Protein AF-A0A226N6D2-F1 (afdb_monomer)

Secondary structure (DSSP, 8-state):
-EEEEEEEEEEEEEEEETTEEEEEEEEEEEE------S-TT-PPPEEEEEEEEETTT--EEEEEEPPPBPS-SS-EEEEEEEE-S-STTEEEEEEEEE---SSSPPEEEEEEEEEGGGS--SS-EEEEEEEEEETTS--

InterPro domains:
  IPR000008 C2 domain [PF00168] (22-131)
  IPR000008 C2 domain [PS50004] (4-129)
  IPR000008 C2 domain [SM00239] (22-128)
  IPR035892 C2 domain superfamily [G3DSA:2.60.40.150] (1-138)
  IPR035892 C2 domain superfamily [SSF49562] (5-134)
  IPR052098 Presynaptic Scaffold Protein Bassoon/Piccolo [PTHR14113] (1-139)

Foldseek 3Di:
DKDFQWKWKKKWAWDQDPLGIKIKIWGFKIAPGPDDDPDPPAAFFKKKKKFKAQQPVRDRPDIDMFDTDGRDRIDTGRDMDMDRDDLPRIKMKMWMWTDPPDPDDIDTSFIFIGRSVPDDNNDIDIDMTTGIDDPPPPD

Nearest PDB structures (foldseek):
  2q3x-assembly1_A  TM=9.122E-01  e=1.182E-11  Rattus norvegicus
  2q3x-assembly1_B  TM=9.244E-01  e=2.487E-11  Rattus norvegicus
  2nsq-assembly1_A  TM=6.828E-01  e=1.717E-05  Homo sapiens
  3m7f-assembly1_B  TM=8.377E-01  e=2.581E-04  Mus musculus
  3b7y-assembly2_B  TM=7.428E-01  e=1.687E-04  Homo sapiens

Solvent-accessible surface area (backbone atoms only — not comparable to full-atom values): 7701 Å² total; per-residue (Å²): 110,78,42,79,29,22,33,37,35,38,35,40,29,53,45,83,52,99,94,42,43,29,34,36,42,30,46,38,34,37,38,75,54,63,73,84,62,95,45,92,89,55,53,48,30,36,32,43,38,40,30,41,27,36,61,90,76,68,43,74,77,44,78,52,64,59,72,74,38,68,61,44,75,53,42,70,64,72,42,79,46,80,41,88,39,68,54,67,63,28,28,37,45,36,34,40,30,36,51,55,57,96,87,42,73,69,41,80,58,21,32,36,76,46,58,39,76,80,49,81,35,89,47,80,40,76,48,79,41,64,17,36,36,63,65,86,72,80,122

pLDDT: mean 90.63, std 12.36, range [33.12, 98.69]

Organism: Callipepla squamata (NCBI:txid9009)

Sequence (139 aa):
KTQVMGEIKIALKKEMKTDGEQLIVEILQCRNITYKFKSPDHLPDLYVKLYVVNVSTQKRVIKKKTRVCRHDREPSFNETFRFSLSPAGHFLQILLVSNGGKFMKKTLIGEAYIWLDKVDLRKRIVNWHKLLVSSTQTH

Structure (mmCIF, N/CA/C/O backbone):
data_AF-A0A226N6D2-F1
#
_entry.id   AF-A0A226N6D2-F1
#
loop_
_atom_site.group_PDB
_atom_site.id
_atom_site.type_symbol
_atom_site.label_atom_id
_atom_site.label_alt_id
_atom_site.label_comp_id
_atom_site.label_asym_id
_atom_site.label_entity_id
_atom_site.label_seq_id
_atom_site.pdbx_PDB_ins_code
_atom_site.Cartn_x
_atom_site.Cartn_y
_atom_site.Cartn_z
_atom_site.occupancy
_atom_site.B_iso_or_equiv
_atom_site.auth_seq_id
_atom_site.auth_comp_id
_atom_site.auth_asym_id
_atom_site.auth_atom_id
_atom_site.pdbx_PDB_model_num
ATOM 1 N N . LYS A 1 1 ? -4.864 10.450 -19.856 1.00 59.28 1 LYS A N 1
ATOM 2 C CA . LYS A 1 1 ? -5.538 9.136 -19.697 1.00 59.28 1 LYS A CA 1
ATOM 3 C C . LYS A 1 1 ? -4.776 8.356 -18.634 1.00 59.28 1 LYS A C 1
ATOM 5 O O . LYS A 1 1 ? -3.556 8.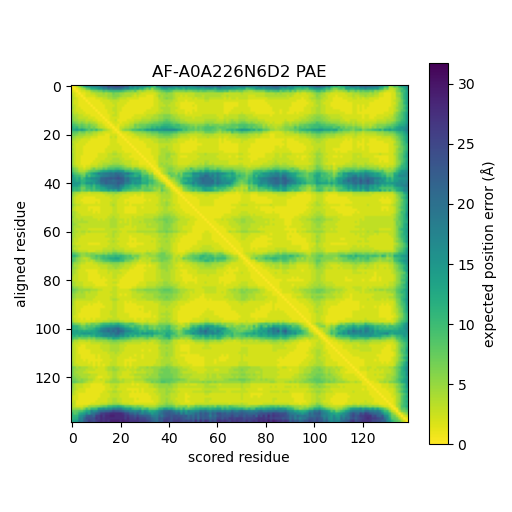323 -18.713 1.00 59.28 1 LYS A O 1
ATOM 10 N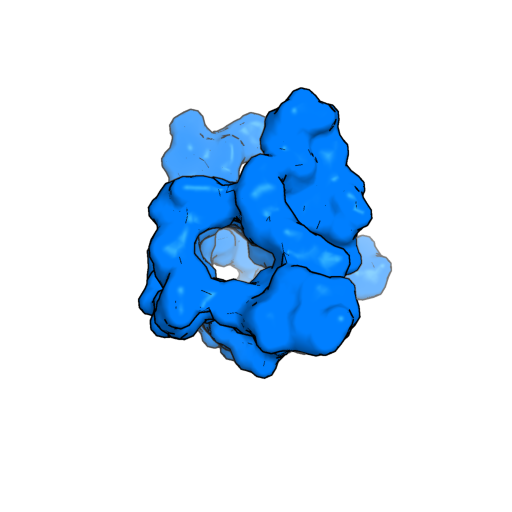 N . THR A 1 2 ? -5.448 7.786 -17.637 1.00 80.06 2 THR A N 1
ATOM 11 C CA . THR A 1 2 ? -4.786 6.975 -16.602 1.00 80.06 2 THR A CA 1
ATOM 12 C C . THR A 1 2 ? -4.435 5.606 -17.176 1.00 80.06 2 THR A C 1
ATOM 14 O O . THR A 1 2 ? -5.318 4.926 -17.696 1.00 80.06 2 THR A O 1
ATOM 17 N N . GLN A 1 3 ? -3.163 5.212 -17.112 1.00 90.19 3 GLN A N 1
ATOM 18 C CA . GLN A 1 3 ? -2.696 3.913 -17.604 1.00 90.19 3 GLN A CA 1
ATOM 19 C C . GLN A 1 3 ? -2.505 2.940 -16.437 1.00 90.19 3 GLN A C 1
ATOM 21 O O . GLN A 1 3 ? -1.991 3.328 -15.388 1.00 90.19 3 GLN A O 1
ATOM 26 N N . VAL A 1 4 ? -2.908 1.678 -16.624 1.00 93.81 4 VAL A N 1
ATOM 27 C CA . VAL A 1 4 ? -2.620 0.595 -15.673 1.00 93.81 4 VAL A CA 1
ATOM 28 C C . VAL A 1 4 ? -1.208 0.074 -15.937 1.00 93.81 4 VAL A C 1
ATOM 30 O O . VAL A 1 4 ? -0.907 -0.402 -17.031 1.00 93.81 4 VAL A O 1
ATOM 33 N N . MET A 1 5 ? -0.354 0.176 -14.922 1.00 94.44 5 MET A N 1
ATOM 34 C CA . MET A 1 5 ? 1.072 -0.159 -14.980 1.00 94.44 5 MET A CA 1
ATOM 35 C C . MET A 1 5 ? 1.410 -1.508 -14.340 1.00 94.44 5 MET A C 1
ATOM 37 O O . MET A 1 5 ? 2.557 -1.945 -14.395 1.00 94.44 5 MET A O 1
ATOM 41 N N . GLY A 1 6 ? 0.417 -2.151 -13.727 1.00 95.62 6 GLY A N 1
ATOM 42 C CA . GLY A 1 6 ? 0.506 -3.452 -13.074 1.00 95.62 6 GLY A CA 1
ATOM 43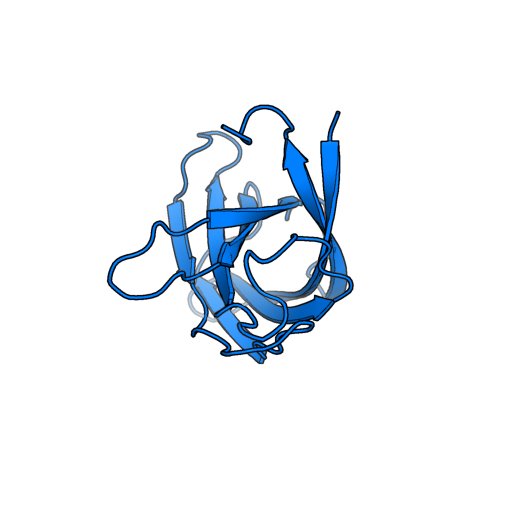 C C . GLY A 1 6 ? -0.492 -3.562 -11.931 1.00 95.62 6 GLY A C 1
ATOM 44 O O . GLY A 1 6 ? -1.385 -2.724 -11.783 1.00 95.62 6 GLY A O 1
ATOM 45 N N . GLU A 1 7 ? -0.333 -4.584 -11.102 1.00 97.81 7 GLU A N 1
ATOM 46 C CA . GLU A 1 7 ? -1.139 -4.781 -9.899 1.00 97.81 7 GLU A CA 1
ATOM 47 C C . GLU A 1 7 ? -0.245 -5.116 -8.706 1.00 97.81 7 GLU A C 1
ATOM 49 O O . GLU A 1 7 ? 0.798 -5.748 -8.864 1.00 97.81 7 GLU A O 1
ATOM 54 N N . ILE A 1 8 ? -0.669 -4.722 -7.507 1.00 98.56 8 ILE A N 1
ATOM 55 C CA . ILE A 1 8 ? 0.004 -5.035 -6.246 1.00 98.56 8 ILE A CA 1
ATOM 56 C C . ILE A 1 8 ? -0.954 -5.730 -5.281 1.00 98.56 8 ILE A C 1
ATOM 58 O O . ILE A 1 8 ? -2.085 -5.285 -5.083 1.00 98.56 8 ILE A O 1
ATOM 62 N N . LYS A 1 9 ? -0.505 -6.834 -4.683 1.00 98.69 9 LYS A N 1
ATOM 63 C CA . LYS A 1 9 ? -1.239 -7.588 -3.668 1.00 98.69 9 LYS A CA 1
ATOM 64 C C . LYS A 1 9 ? -0.864 -7.071 -2.288 1.00 98.69 9 LYS A C 1
ATOM 66 O O . LYS A 1 9 ? 0.314 -7.069 -1.922 1.00 98.69 9 LYS A O 1
ATOM 71 N N . ILE A 1 10 ? -1.863 -6.647 -1.526 1.00 98.69 10 ILE A N 1
ATOM 72 C CA . ILE A 1 10 ? -1.680 -6.062 -0.196 1.00 98.69 10 ILE A CA 1
ATOM 73 C C . ILE A 1 10 ? -2.622 -6.761 0.775 1.00 98.69 10 ILE A C 1
ATOM 75 O O . ILE A 1 10 ? -3.784 -7.008 0.438 1.00 98.69 10 ILE A O 1
ATOM 79 N N . ALA A 1 11 ? -2.121 -7.075 1.970 1.00 98.56 11 ALA A N 1
ATOM 80 C CA . ALA A 1 11 ? -2.975 -7.461 3.083 1.00 98.56 11 ALA A CA 1
ATOM 81 C C . ALA A 1 11 ? -3.102 -6.331 4.102 1.00 98.56 11 ALA A C 1
ATOM 83 O O . ALA A 1 11 ? -2.128 -5.637 4.397 1.00 98.56 11 ALA A O 1
ATOM 84 N N . LEU A 1 12 ? -4.309 -6.157 4.636 1.00 98.50 12 LEU A N 1
ATOM 85 C CA . LEU A 1 12 ? -4.617 -5.150 5.645 1.00 98.50 12 LEU A CA 1
ATOM 86 C C . LEU 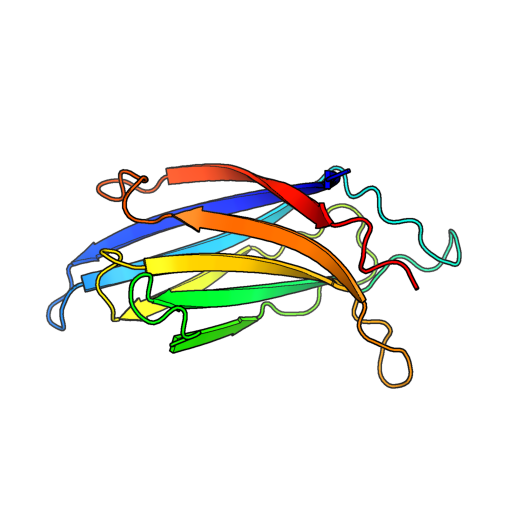A 1 12 ? -5.353 -5.795 6.815 1.00 98.50 12 LEU A C 1
ATOM 88 O O . LEU A 1 12 ? -6.224 -6.645 6.624 1.00 98.50 12 LEU A O 1
ATOM 92 N N . LYS A 1 13 ? -5.007 -5.375 8.029 1.00 96.81 13 LYS A N 1
ATOM 93 C CA . LYS A 1 13 ? -5.674 -5.795 9.265 1.00 96.81 13 LYS A CA 1
ATOM 94 C C . LYS A 1 13 ? -5.577 -4.680 10.303 1.00 96.81 13 LYS A C 1
ATOM 96 O O . LYS A 1 13 ? -4.555 -3.997 10.375 1.00 96.81 13 LYS A O 1
ATOM 101 N N . LYS A 1 14 ? -6.611 -4.531 11.131 1.00 96.38 14 LYS A N 1
ATOM 102 C CA . LYS A 1 14 ? -6.537 -3.766 12.379 1.00 96.38 14 LYS A CA 1
ATOM 103 C C . LYS A 1 14 ? -6.353 -4.718 13.562 1.00 96.38 14 LYS A C 1
ATOM 105 O O . LYS A 1 14 ? -7.035 -5.736 13.653 1.00 96.38 14 LYS A O 1
ATOM 110 N N . GLU A 1 15 ? -5.444 -4.386 14.468 1.00 94.81 15 GLU A N 1
ATOM 111 C CA . GLU A 1 15 ? -5.289 -5.053 15.764 1.00 94.81 15 GLU A CA 1
ATOM 112 C C . GLU A 1 15 ? -5.523 -4.042 16.886 1.00 94.81 15 GLU A C 1
ATOM 114 O O . GLU A 1 15 ? -5.100 -2.894 16.782 1.00 94.81 15 GLU A O 1
ATOM 119 N N . MET A 1 16 ? -6.201 -4.467 17.950 1.00 93.88 16 MET A N 1
ATOM 120 C CA . MET A 1 16 ? -6.282 -3.709 19.196 1.00 93.88 16 MET A CA 1
ATOM 121 C C . MET A 1 16 ? -5.205 -4.241 20.136 1.00 93.88 16 MET A C 1
ATOM 123 O O . MET A 1 16 ? -5.153 -5.447 20.389 1.00 93.88 16 MET A O 1
ATOM 127 N N . LYS A 1 17 ? -4.341 -3.360 20.629 1.00 90.12 17 LYS A N 1
ATOM 128 C CA . LYS A 1 17 ? -3.311 -3.669 21.621 1.00 90.12 17 LYS A CA 1
ATOM 129 C C . LYS A 1 17 ? -3.528 -2.832 22.877 1.00 90.12 17 LYS A C 1
ATOM 131 O O . LYS A 1 17 ? -4.377 -1.945 22.905 1.00 90.12 17 LYS A O 1
ATOM 136 N N . THR A 1 18 ? -2.764 -3.122 23.925 1.00 91.56 18 THR A N 1
ATOM 137 C CA . THR A 1 18 ? -2.817 -2.377 25.192 1.00 91.56 18 THR A CA 1
ATOM 138 C C . THR A 1 18 ? -2.475 -0.895 25.019 1.00 91.56 18 THR A C 1
ATOM 140 O O . THR A 1 1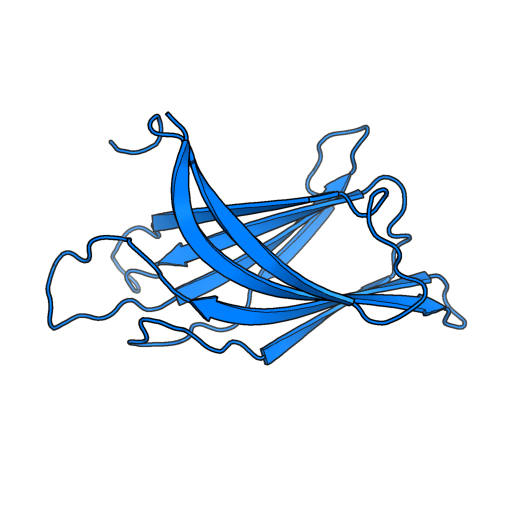8 ? -2.976 -0.068 25.767 1.00 91.56 18 THR A O 1
ATOM 143 N N . ASP A 1 19 ? -1.648 -0.560 24.026 1.00 88.44 19 ASP A N 1
ATOM 144 C CA . ASP A 1 19 ? -1.221 0.796 23.666 1.00 88.44 19 ASP A CA 1
ATOM 145 C C . ASP A 1 19 ? -2.116 1.469 22.604 1.00 88.44 19 ASP A C 1
ATOM 147 O O . ASP A 1 19 ? -1.828 2.587 22.177 1.00 88.44 19 ASP A O 1
ATOM 151 N N . GLY A 1 20 ? -3.212 0.819 22.193 1.00 92.81 20 GLY A N 1
ATOM 152 C CA . GLY A 1 20 ? -4.208 1.364 21.270 1.00 92.81 20 GLY A CA 1
ATOM 153 C C . GLY A 1 20 ? -4.350 0.587 19.959 1.00 92.81 20 GLY A C 1
ATOM 154 O O . GLY A 1 20 ? -3.974 -0.582 19.840 1.00 92.81 20 GLY A O 1
ATOM 155 N N . GLU A 1 21 ? -4.953 1.235 18.960 1.00 94.44 21 GLU A N 1
ATOM 156 C CA . GLU A 1 21 ? -5.162 0.636 17.641 1.00 94.44 21 GLU A CA 1
ATOM 157 C C . GLU A 1 21 ? -3.855 0.559 16.838 1.00 94.44 21 GLU A C 1
ATOM 159 O O . GLU A 1 21 ? -3.075 1.512 16.768 1.00 94.44 21 GLU A O 1
ATOM 164 N N . GLN A 1 22 ? -3.650 -0.574 16.165 1.00 95.19 22 GLN A N 1
ATOM 165 C CA . GLN A 1 22 ? -2.540 -0.796 15.252 1.00 95.19 22 GLN A CA 1
ATOM 166 C C . GLN A 1 22 ? -3.054 -1.182 13.860 1.00 95.19 22 GLN A C 1
ATOM 168 O O . GLN A 1 22 ? -3.744 -2.189 13.687 1.00 95.19 22 GLN A O 1
ATOM 173 N N . LEU A 1 23 ? -2.664 -0.410 12.845 1.00 97.50 23 LEU A N 1
ATOM 174 C CA . LEU A 1 23 ? -2.819 -0.779 11.441 1.00 97.50 23 LEU A CA 1
ATOM 175 C C . LEU A 1 23 ? -1.651 -1.669 11.011 1.00 97.50 23 LEU A C 1
ATOM 177 O O . LEU A 1 23 ? -0.482 -1.308 11.174 1.00 97.50 23 LEU A O 1
ATOM 181 N N . ILE A 1 24 ? -1.968 -2.807 10.402 1.00 97.94 24 ILE A N 1
ATOM 182 C CA . ILE A 1 24 ? -0.998 -3.726 9.811 1.00 97.94 24 ILE A CA 1
ATOM 183 C C . ILE A 1 24 ? -1.169 -3.701 8.304 1.00 97.94 24 ILE A C 1
ATOM 185 O O . ILE A 1 24 ? -2.270 -3.916 7.794 1.00 97.94 24 ILE A O 1
ATOM 189 N N . VAL A 1 25 ? -0.065 -3.447 7.609 1.00 98.62 25 VAL A N 1
ATOM 190 C CA . VAL A 1 25 ? 0.006 -3.420 6.150 1.00 98.62 25 VAL A CA 1
ATOM 191 C C . VAL A 1 25 ? 1.071 -4.402 5.701 1.00 98.62 25 VAL A C 1
ATOM 193 O O . VAL A 1 25 ? 2.248 -4.224 6.009 1.00 98.62 25 VAL A O 1
ATOM 196 N N . GLU A 1 26 ? 0.668 -5.416 4.951 1.00 98.69 26 GLU A N 1
ATOM 197 C CA . GLU A 1 26 ? 1.583 -6.379 4.349 1.00 98.69 26 GLU A CA 1
ATOM 198 C C . GLU A 1 26 ? 1.687 -6.097 2.853 1.00 98.69 26 GLU A C 1
ATOM 200 O O . GLU A 1 26 ? 0.697 -6.173 2.121 1.00 98.69 26 GLU A O 1
ATOM 205 N N . ILE A 1 27 ? 2.892 -5.773 2.395 1.00 98.69 27 ILE A N 1
ATOM 206 C CA . ILE A 1 27 ? 3.205 -5.651 0.975 1.00 98.69 27 ILE A CA 1
ATOM 207 C C . ILE A 1 27 ? 3.654 -7.028 0.502 1.00 98.69 27 ILE A C 1
ATOM 209 O O . ILE A 1 27 ? 4.731 -7.485 0.880 1.00 98.69 27 ILE A O 1
ATOM 213 N N . LEU A 1 28 ? 2.814 -7.706 -0.284 1.00 98.56 28 LEU A N 1
ATOM 214 C CA . LEU A 1 28 ? 3.032 -9.109 -0.633 1.00 98.56 28 LEU A CA 1
ATOM 215 C C . LEU A 1 28 ? 3.818 -9.241 -1.934 1.00 98.56 28 LEU A C 1
ATOM 217 O O . LEU A 1 28 ? 4.981 -9.624 -1.900 1.00 98.56 28 LEU A O 1
ATOM 221 N N . GLN A 1 29 ? 3.215 -8.891 -3.070 1.00 97.75 29 GLN A N 1
ATOM 222 C CA . GLN A 1 29 ? 3.845 -9.049 -4.384 1.00 97.75 29 GLN A CA 1
ATOM 223 C C . GLN A 1 29 ? 3.217 -8.132 -5.434 1.00 97.75 29 GLN A C 1
ATOM 225 O O . GLN A 1 29 ? 2.081 -7.684 -5.260 1.00 97.75 29 GLN A O 1
ATOM 230 N N . CYS A 1 30 ? 3.917 -7.903 -6.542 1.00 97.50 30 CYS A N 1
ATOM 231 C CA . CYS A 1 30 ? 3.352 -7.279 -7.740 1.00 97.5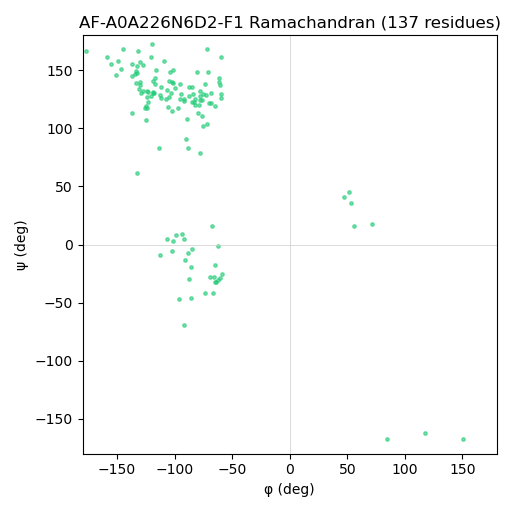0 30 CYS A CA 1
ATOM 232 C C . CYS A 1 30 ? 3.218 -8.293 -8.882 1.00 97.50 30 CYS A C 1
ATOM 234 O O . CYS A 1 30 ? 3.926 -9.291 -8.904 1.00 97.50 30 CYS A O 1
ATOM 236 N N . ARG A 1 31 ? 2.335 -8.011 -9.844 1.00 95.62 31 ARG A N 1
ATOM 237 C CA . ARG A 1 31 ? 2.194 -8.787 -11.087 1.00 95.62 31 ARG A CA 1
ATOM 238 C C . ARG A 1 31 ? 1.844 -7.899 -12.271 1.00 95.62 31 ARG A C 1
ATOM 240 O O . ARG A 1 31 ? 1.430 -6.749 -12.081 1.00 95.62 31 ARG A O 1
ATOM 247 N N . ASN A 1 32 ? 1.935 -8.462 -13.475 1.00 94.25 32 ASN A N 1
ATOM 248 C CA . ASN A 1 32 ? 1.499 -7.818 -14.720 1.00 94.25 32 ASN A CA 1
ATOM 249 C C . ASN A 1 32 ? 2.107 -6.417 -14.924 1.00 94.25 32 ASN A C 1
ATOM 251 O O . ASN A 1 32 ? 1.432 -5.509 -15.408 1.00 94.25 32 ASN A O 1
ATOM 255 N N . ILE A 1 33 ? 3.363 -6.210 -14.511 1.00 91.94 33 ILE A N 1
ATOM 256 C CA . ILE A 1 33 ? 4.022 -4.906 -14.628 1.00 91.94 33 ILE A CA 1
ATOM 257 C C . ILE A 1 33 ? 4.305 -4.618 -16.107 1.00 91.94 33 ILE A C 1
ATOM 259 O O . ILE A 1 33 ? 5.019 -5.367 -16.767 1.00 91.94 33 ILE A O 1
ATOM 263 N N . THR A 1 34 ? 3.775 -3.508 -16.623 1.00 88.69 34 THR A N 1
ATOM 264 C CA . THR A 1 34 ? 3.854 -3.147 -18.055 1.00 88.69 34 THR A CA 1
ATOM 265 C C . THR A 1 34 ? 4.919 -2.096 -18.370 1.00 88.69 34 THR A C 1
ATOM 267 O O . THR A 1 34 ? 5.053 -1.656 -19.514 1.00 88.69 34 THR A O 1
ATOM 270 N N . TYR A 1 35 ? 5.686 -1.672 -17.365 1.00 83.12 35 TYR A N 1
ATOM 271 C CA . TYR A 1 35 ? 6.757 -0.699 -17.541 1.00 83.12 35 TYR A CA 1
ATOM 272 C C . TYR A 1 35 ? 7.806 -1.215 -18.536 1.00 83.12 35 TYR A C 1
ATOM 274 O O . TYR A 1 35 ? 8.362 -2.299 -18.369 1.00 83.12 35 TYR A O 1
ATOM 282 N N . LYS A 1 36 ? 8.091 -0.419 -19.572 1.00 77.25 36 LYS A N 1
ATOM 283 C CA . LYS A 1 36 ? 9.100 -0.747 -20.584 1.00 77.25 36 LYS A CA 1
ATOM 284 C C . LYS A 1 36 ? 10.496 -0.434 -20.049 1.00 77.25 36 LYS A C 1
ATOM 286 O O . LYS A 1 36 ? 10.840 0.727 -19.830 1.00 77.25 36 LYS A O 1
ATOM 291 N N . PHE A 1 37 ? 11.301 -1.470 -19.845 1.00 70.69 37 PHE A N 1
ATOM 292 C CA . PHE A 1 37 ? 12.696 -1.327 -19.428 1.00 70.69 37 PHE A CA 1
ATOM 293 C C . PHE A 1 37 ? 13.591 -0.999 -20.629 1.00 70.69 37 PHE A C 1
ATOM 295 O O . PHE A 1 37 ? 13.295 -1.390 -21.756 1.00 70.69 37 PHE A O 1
ATOM 302 N N . LYS A 1 38 ? 14.670 -0.240 -20.389 1.00 66.19 38 LYS A N 1
ATOM 303 C CA . LYS A 1 38 ? 15.569 0.250 -21.451 1.00 66.19 38 LYS A CA 1
ATOM 304 C C . LYS A 1 38 ? 16.325 -0.872 -22.165 1.00 66.19 38 LYS A C 1
ATOM 306 O O . LYS A 1 38 ? 16.669 -0.699 -23.327 1.00 66.19 38 LYS A O 1
ATOM 311 N N . SER A 1 39 ? 16.578 -1.992 -21.490 1.00 67.44 39 SER A N 1
ATOM 312 C CA . SER A 1 39 ? 17.146 -3.189 -22.104 1.00 67.44 39 SER A CA 1
ATOM 313 C C . SER A 1 39 ? 16.382 -4.445 -21.664 1.00 67.44 39 SER A C 1
ATOM 315 O O . SER A 1 39 ? 15.901 -4.495 -20.527 1.00 67.44 39 SER A O 1
ATOM 317 N N . PRO A 1 40 ? 16.257 -5.460 -22.540 1.00 65.75 40 PRO A N 1
ATOM 318 C CA . PRO A 1 40 ? 15.594 -6.723 -22.209 1.00 65.75 40 PRO A CA 1
ATOM 319 C C . PRO A 1 40 ? 16.329 -7.506 -21.111 1.00 65.75 40 PRO A C 1
ATOM 321 O O . PRO A 1 40 ? 15.680 -8.169 -20.303 1.00 65.75 40 PRO A O 1
ATOM 324 N N . ASP A 1 41 ? 17.659 -7.372 -21.073 1.00 67.81 41 ASP A N 1
ATOM 325 C CA . ASP A 1 41 ? 18.562 -8.140 -20.206 1.00 67.81 41 ASP A CA 1
ATOM 326 C C . ASP A 1 41 ? 18.777 -7.506 -18.824 1.00 67.81 41 ASP A C 1
ATOM 328 O O . ASP A 1 41 ? 19.392 -8.108 -17.948 1.00 67.81 41 ASP A O 1
ATOM 332 N N . HIS A 1 42 ? 18.268 -6.290 -18.599 1.00 70.69 42 HIS A N 1
ATOM 333 C CA . HIS A 1 42 ? 18.384 -5.594 -17.319 1.00 70.69 42 HIS A CA 1
ATOM 334 C C . HIS A 1 42 ? 17.000 -5.446 -16.690 1.00 70.69 42 HIS A C 1
ATOM 336 O O . HIS A 1 42 ? 16.326 -4.417 -16.808 1.00 70.69 42 HIS A O 1
ATOM 342 N N . LEU A 1 43 ? 16.569 -6.514 -16.020 1.00 74.75 43 LEU A N 1
ATOM 343 C CA . LEU A 1 43 ? 15.362 -6.487 -15.201 1.00 74.75 43 LEU A CA 1
ATOM 344 C C . LEU A 1 43 ? 15.513 -5.458 -14.071 1.00 74.75 43 LEU A C 1
ATOM 346 O O . LEU A 1 43 ? 16.607 -5.286 -13.533 1.00 74.75 43 LEU A O 1
ATOM 350 N N . PRO A 1 44 ? 14.439 -4.745 -13.703 1.00 77.69 44 PRO A N 1
ATOM 351 C CA . PRO A 1 44 ? 14.544 -3.668 -12.735 1.00 77.69 44 PRO A CA 1
ATOM 352 C C . PRO A 1 44 ? 14.804 -4.182 -11.320 1.00 77.69 44 PRO A C 1
ATOM 354 O O . PRO A 1 44 ? 14.252 -5.186 -10.874 1.00 77.69 44 PRO A O 1
ATOM 357 N N . ASP A 1 45 ? 15.524 -3.370 -10.561 1.00 90.06 45 ASP A N 1
ATOM 358 C CA . ASP A 1 45 ? 15.451 -3.389 -9.110 1.00 90.06 45 ASP A CA 1
ATOM 359 C C . ASP A 1 45 ? 14.188 -2.635 -8.673 1.00 90.06 45 ASP A C 1
ATOM 361 O O . ASP A 1 45 ? 14.028 -1.449 -8.972 1.00 90.06 45 ASP A O 1
ATOM 365 N N . LEU A 1 46 ? 13.279 -3.296 -7.963 1.00 94.12 46 LEU A N 1
ATOM 366 C CA . LEU A 1 46 ? 11.979 -2.757 -7.573 1.00 94.12 46 LEU A CA 1
ATOM 367 C C . LEU A 1 46 ? 11.838 -2.659 -6.060 1.00 94.12 46 LEU A C 1
ATOM 369 O O . LEU A 1 46 ? 12.292 -3.515 -5.309 1.00 94.12 46 LEU A O 1
ATOM 373 N N . TYR A 1 47 ? 11.168 -1.611 -5.599 1.00 96.81 47 TYR A N 1
ATOM 374 C CA . TYR A 1 47 ? 10.723 -1.500 -4.213 1.00 96.81 47 TYR A CA 1
ATOM 375 C C . TYR A 1 47 ? 9.436 -0.693 -4.129 1.00 96.81 47 TYR A C 1
ATOM 377 O O . TYR A 1 47 ? 9.124 0.118 -5.005 1.00 96.81 47 TYR A O 1
ATOM 385 N N . VAL A 1 48 ? 8.699 -0.891 -3.044 1.00 98.31 48 VAL A N 1
ATOM 386 C CA . VAL A 1 48 ? 7.456 -0.177 -2.777 1.00 98.31 48 VAL A CA 1
ATOM 387 C C . VAL A 1 48 ? 7.715 0.893 -1.728 1.00 98.31 48 VAL A C 1
ATOM 389 O O . VAL A 1 48 ? 8.302 0.627 -0.680 1.00 98.31 48 VAL A O 1
ATOM 392 N N . LYS A 1 49 ? 7.276 2.124 -2.000 1.00 98.38 49 LYS A N 1
ATOM 393 C CA . LYS A 1 49 ? 7.111 3.165 -0.981 1.00 98.38 49 LYS A CA 1
ATOM 394 C C . LYS A 1 49 ? 5.665 3.172 -0.518 1.00 98.38 49 LYS A C 1
ATOM 396 O O . LYS A 1 49 ? 4.749 3.113 -1.330 1.00 98.38 49 LYS A O 1
ATOM 401 N N . LEU A 1 50 ? 5.490 3.307 0.784 1.00 98.31 50 LEU A N 1
ATOM 402 C CA . LEU A 1 50 ? 4.203 3.344 1.457 1.00 98.31 50 LEU A CA 1
ATOM 403 C C . LEU A 1 50 ? 4.129 4.640 2.257 1.00 98.31 50 LEU A C 1
ATOM 405 O O . LEU A 1 50 ? 5.017 4.917 3.069 1.00 98.31 50 LEU A O 1
ATOM 409 N N . TYR A 1 51 ? 3.073 5.414 2.042 1.00 98.62 51 TYR A N 1
ATOM 410 C CA . TYR A 1 51 ? 2.738 6.558 2.877 1.00 98.62 51 TYR A CA 1
ATOM 411 C C . TYR A 1 51 ? 1.396 6.337 3.555 1.00 98.62 51 TYR A C 1
ATOM 413 O O . TYR A 1 51 ? 0.446 5.907 2.904 1.00 98.62 51 TYR A O 1
ATOM 421 N N . VAL A 1 52 ? 1.315 6.694 4.834 1.00 98.44 52 VAL A N 1
ATOM 422 C CA . VAL A 1 52 ? 0.033 6.943 5.497 1.00 98.44 52 VAL A CA 1
ATOM 423 C C . VAL A 1 52 ? -0.255 8.429 5.345 1.00 98.44 52 VAL A C 1
ATOM 425 O O . VAL A 1 52 ? 0.592 9.264 5.682 1.00 98.44 52 VAL A O 1
ATOM 428 N N . VAL A 1 53 ? -1.419 8.756 4.797 1.00 98.56 53 VAL A N 1
ATOM 429 C CA . VAL A 1 53 ? -1.836 10.130 4.524 1.00 98.56 53 VAL A CA 1
ATOM 430 C C . VAL A 1 53 ? -3.095 10.425 5.317 1.00 98.56 53 VAL A C 1
ATOM 432 O O . VAL A 1 53 ? -4.044 9.644 5.303 1.00 98.56 53 VAL A O 1
ATOM 435 N N . ASN A 1 54 ? -3.085 11.546 6.027 1.00 98.00 54 ASN A N 1
ATOM 436 C CA . ASN A 1 54 ? -4.250 12.027 6.747 1.00 98.00 54 ASN A CA 1
ATOM 437 C C . ASN A 1 54 ? -5.228 12.685 5.759 1.00 98.00 54 ASN A C 1
ATOM 439 O O . ASN A 1 54 ? -4.831 13.545 4.971 1.00 98.00 54 ASN A O 1
ATOM 443 N N . VAL A 1 55 ? -6.495 12.265 5.789 1.00 97.31 55 VAL A N 1
ATOM 444 C CA . VAL A 1 55 ? -7.511 12.672 4.805 1.00 97.31 55 VAL A CA 1
ATOM 445 C C . VAL A 1 55 ? -7.838 14.162 4.910 1.00 97.31 55 VAL A C 1
ATOM 447 O O . VAL A 1 55 ? -7.948 14.825 3.881 1.00 97.31 55 VAL A O 1
ATOM 450 N N . SER A 1 56 ? -7.961 14.715 6.119 1.00 97.00 56 SER A N 1
ATOM 451 C CA . SER A 1 56 ? -8.368 16.117 6.296 1.00 97.00 56 SER A CA 1
ATOM 452 C C . SER A 1 56 ? -7.257 17.098 5.935 1.00 97.00 56 SER A C 1
ATOM 454 O O . SER A 1 56 ? -7.498 18.101 5.274 1.00 97.00 56 SER A O 1
ATOM 456 N N . THR A 1 57 ? -6.021 16.799 6.331 1.00 97.69 57 THR A N 1
ATOM 457 C CA . THR A 1 57 ? -4.876 17.694 6.105 1.00 97.69 57 THR A CA 1
ATOM 458 C C . THR A 1 57 ? -4.142 17.433 4.793 1.00 97.69 57 THR A C 1
ATOM 460 O O . THR A 1 57 ? -3.285 18.231 4.417 1.00 97.69 57 THR A O 1
ATOM 463 N N . GLN A 1 58 ? -4.405 16.299 4.129 1.00 97.25 58 GLN A N 1
ATOM 464 C CA . GLN A 1 58 ? -3.650 15.798 2.969 1.00 97.25 58 GLN A CA 1
ATOM 465 C C . GLN A 1 58 ? -2.136 15.640 3.228 1.00 97.25 58 GLN A C 1
ATOM 467 O O . GLN A 1 58 ? -1.338 15.482 2.300 1.00 97.25 58 GLN A O 1
ATOM 472 N N . LYS A 1 59 ? -1.705 15.647 4.498 1.00 97.69 59 LYS A N 1
ATOM 473 C CA . LYS A 1 59 ? -0.297 15.493 4.876 1.00 97.69 59 LYS A CA 1
ATOM 474 C C . LYS A 1 59 ? 0.081 14.018 4.955 1.00 97.69 59 LYS A C 1
ATOM 476 O O . LYS A 1 59 ? -0.616 13.199 5.555 1.00 97.69 59 LYS A O 1
ATOM 481 N N . ARG A 1 60 ? 1.243 13.684 4.386 1.00 97.81 60 ARG A N 1
ATOM 482 C CA . ARG A 1 60 ? 1.912 12.388 4.574 1.00 97.81 60 ARG A CA 1
ATOM 483 C C . ARG A 1 60 ? 2.476 12.338 5.991 1.00 97.81 60 ARG A C 1
ATOM 485 O O . ARG A 1 60 ? 3.491 12.973 6.260 1.00 97.81 60 ARG A O 1
ATOM 492 N N . VAL A 1 61 ? 1.818 11.600 6.876 1.00 97.31 61 VAL A N 1
ATOM 493 C CA . VAL A 1 61 ? 2.179 11.532 8.300 1.00 97.31 61 VAL A CA 1
ATOM 494 C C . VAL A 1 61 ? 3.224 10.458 8.587 1.00 97.31 61 VAL A C 1
ATOM 496 O O . VAL A 1 61 ? 4.044 10.620 9.482 1.00 97.31 61 VAL A O 1
ATOM 499 N N . ILE A 1 62 ? 3.250 9.376 7.801 1.00 97.81 62 ILE A N 1
ATOM 500 C CA . ILE A 1 62 ? 4.241 8.300 7.937 1.00 97.81 62 ILE A CA 1
ATOM 501 C C . ILE A 1 62 ? 4.737 7.878 6.559 1.00 97.81 62 ILE A C 1
ATOM 503 O O . ILE A 1 62 ? 3.973 7.841 5.596 1.00 97.81 62 ILE A O 1
ATOM 507 N N . LYS A 1 63 ? 6.022 7.520 6.475 1.00 98.06 63 LYS A N 1
ATOM 508 C CA . LYS A 1 63 ? 6.663 6.951 5.287 1.00 98.06 63 LYS A CA 1
ATOM 509 C C . LYS A 1 63 ? 7.416 5.673 5.646 1.00 98.06 63 LYS A C 1
ATOM 511 O O . LYS A 1 63 ? 8.248 5.669 6.552 1.00 98.06 63 LYS A O 1
ATOM 516 N N . LYS A 1 64 ? 7.187 4.612 4.879 1.00 98.56 64 LYS A N 1
ATOM 517 C CA . LYS A 1 64 ? 7.963 3.366 4.899 1.00 98.56 64 LYS A CA 1
ATOM 518 C C . LYS A 1 64 ? 8.338 2.965 3.473 1.00 98.56 64 LYS A C 1
ATOM 520 O O . LYS A 1 64 ? 7.835 3.525 2.496 1.00 98.56 64 LYS A O 1
ATOM 525 N N . LYS A 1 65 ? 9.270 2.027 3.351 1.00 98.19 65 LYS A N 1
ATOM 526 C CA . LYS A 1 65 ? 9.598 1.378 2.084 1.00 98.19 65 LYS A CA 1
ATOM 527 C C . LYS A 1 65 ? 10.001 -0.068 2.333 1.00 98.19 65 LYS A C 1
ATOM 529 O O . LYS A 1 65 ? 10.551 -0.349 3.396 1.00 98.19 65 LYS A O 1
ATOM 534 N N . THR A 1 66 ? 9.765 -0.922 1.350 1.00 98.56 66 THR A N 1
ATOM 535 C CA . THR A 1 66 ? 10.296 -2.285 1.329 1.00 98.56 66 THR A CA 1
ATOM 536 C C . THR A 1 66 ? 11.801 -2.273 1.063 1.00 98.56 66 THR A C 1
ATOM 538 O O . THR A 1 66 ? 12.388 -1.263 0.638 1.00 98.56 66 THR A O 1
ATOM 541 N N . ARG A 1 67 ? 12.429 -3.425 1.269 1.00 96.62 67 ARG A N 1
ATOM 542 C CA . ARG A 1 67 ? 13.694 -3.794 0.644 1.00 96.62 67 ARG A CA 1
ATOM 543 C C . ARG A 1 67 ? 13.538 -3.802 -0.878 1.00 96.62 67 ARG A C 1
ATOM 545 O O . ARG A 1 67 ? 12.434 -3.816 -1.431 1.00 96.62 67 ARG A O 1
ATOM 552 N N . VAL A 1 68 ? 14.682 -3.737 -1.548 1.00 94.94 68 VAL A N 1
ATOM 553 C CA . VAL A 1 68 ? 14.759 -3.809 -3.007 1.00 94.94 68 VAL A CA 1
ATOM 554 C C . VAL A 1 68 ? 14.736 -5.278 -3.420 1.00 94.94 68 VAL A C 1
ATOM 556 O O . VAL A 1 68 ? 15.596 -6.042 -2.986 1.00 94.94 68 VAL A O 1
ATOM 559 N N . CYS A 1 69 ? 13.772 -5.648 -4.256 1.00 93.00 69 CYS A N 1
ATOM 560 C CA . CYS A 1 69 ? 13.746 -6.905 -4.992 1.00 93.00 69 CYS A CA 1
ATOM 561 C C . CYS A 1 69 ? 14.503 -6.695 -6.308 1.00 93.00 69 CYS A C 1
ATOM 563 O O . CYS A 1 69 ? 14.244 -5.712 -7.003 1.00 93.00 69 CYS A O 1
ATOM 565 N N . ARG A 1 70 ? 15.481 -7.549 -6.615 1.00 89.19 70 ARG A N 1
ATOM 566 C CA . ARG A 1 70 ? 16.376 -7.355 -7.762 1.00 89.19 70 ARG A CA 1
ATOM 567 C C . ARG A 1 70 ? 15.993 -8.252 -8.921 1.00 89.19 70 ARG A C 1
ATOM 569 O O . ARG A 1 70 ? 15.738 -9.430 -8.703 1.00 89.19 70 ARG A O 1
ATOM 576 N N . HIS A 1 71 ? 16.063 -7.699 -10.125 1.00 83.19 71 HIS A N 1
ATOM 577 C CA . HIS A 1 71 ? 15.912 -8.427 -11.381 1.00 83.19 71 HIS A CA 1
ATOM 578 C C . HIS A 1 71 ? 14.642 -9.299 -11.465 1.00 83.19 71 HIS A C 1
ATOM 580 O O . HIS A 1 71 ? 14.708 -10.442 -11.906 1.00 83.19 71 HIS A O 1
ATOM 586 N N . ASP A 1 72 ? 13.487 -8.761 -11.062 1.00 80.88 72 ASP A N 1
ATOM 587 C CA . ASP A 1 72 ? 12.221 -9.506 -11.020 1.00 80.88 72 ASP A CA 1
ATOM 588 C C . ASP A 1 72 ? 11.080 -8.726 -11.702 1.00 80.88 72 ASP A C 1
ATOM 590 O O . ASP A 1 72 ? 10.907 -7.523 -11.482 1.00 80.88 72 ASP A O 1
ATOM 594 N N . ARG A 1 73 ? 10.303 -9.407 -12.557 1.00 80.44 73 ARG A N 1
ATOM 595 C CA . ARG A 1 73 ? 9.112 -8.844 -13.224 1.00 80.44 73 ARG A CA 1
ATOM 596 C C . ARG A 1 73 ? 7.849 -8.954 -12.370 1.00 80.44 73 ARG A C 1
ATOM 598 O O . ARG A 1 73 ? 6.897 -8.214 -12.613 1.00 80.44 73 ARG A O 1
ATOM 605 N N . GLU A 1 74 ? 7.844 -9.836 -11.378 1.00 90.12 74 GLU A N 1
ATOM 606 C CA . GLU A 1 74 ? 6.738 -10.084 -10.454 1.00 90.12 74 GLU A CA 1
ATOM 607 C C . GLU A 1 74 ? 7.271 -10.115 -9.012 1.00 90.12 74 GLU A C 1
ATOM 609 O O . GLU A 1 74 ? 7.186 -11.132 -8.320 1.00 90.12 74 GLU A O 1
ATOM 614 N N . PRO A 1 75 ? 7.851 -8.991 -8.537 1.00 93.69 75 PRO A N 1
ATOM 615 C CA . PRO A 1 75 ? 8.604 -8.967 -7.294 1.00 93.69 75 PRO A CA 1
ATOM 616 C C . PRO A 1 75 ? 7.734 -9.380 -6.111 1.00 93.69 75 PRO A C 1
ATOM 618 O O . PRO A 1 75 ? 6.663 -8.810 -5.873 1.00 93.69 75 PRO A O 1
ATOM 621 N N . SER A 1 76 ? 8.251 -10.321 -5.326 1.00 96.19 76 SER A N 1
ATOM 622 C CA . SER A 1 76 ? 7.701 -10.715 -4.031 1.00 96.19 76 SER A CA 1
ATOM 623 C C . SER A 1 76 ? 8.437 -9.993 -2.904 1.00 96.19 76 SER A C 1
ATOM 625 O O . SER A 1 76 ? 9.640 -10.164 -2.719 1.00 96.19 76 SER A O 1
ATOM 627 N N . PHE A 1 77 ? 7.712 -9.175 -2.144 1.00 97.56 77 PHE A N 1
ATOM 628 C CA . PHE A 1 77 ? 8.248 -8.408 -1.018 1.00 97.56 77 PHE A CA 1
ATOM 629 C C . PHE A 1 77 ? 8.027 -9.132 0.309 1.00 97.56 77 PHE A C 1
ATOM 631 O O . PHE A 1 77 ? 8.958 -9.256 1.095 1.00 97.56 77 PHE A O 1
ATOM 638 N N . ASN A 1 78 ? 6.807 -9.627 0.548 1.00 97.94 78 ASN A N 1
ATOM 639 C CA . ASN A 1 78 ? 6.399 -10.289 1.793 1.00 97.94 78 ASN A CA 1
ATOM 640 C C . ASN A 1 78 ? 6.817 -9.520 3.066 1.00 97.94 78 ASN A C 1
ATOM 642 O O . ASN A 1 78 ? 7.256 -10.104 4.057 1.00 97.94 78 ASN A O 1
ATOM 646 N N . GLU A 1 79 ? 6.679 -8.192 3.046 1.00 98.62 79 GLU A N 1
ATOM 647 C CA . GLU A 1 79 ? 7.083 -7.314 4.147 1.00 98.62 79 GLU A CA 1
ATOM 648 C C . GLU A 1 79 ? 5.878 -6.779 4.917 1.00 98.62 79 GLU A C 1
ATOM 650 O O . GLU A 1 79 ? 4.920 -6.274 4.333 1.00 98.62 79 GLU A O 1
ATOM 655 N N . THR A 1 80 ? 5.952 -6.847 6.249 1.00 98.56 80 THR A N 1
ATOM 656 C CA . THR A 1 80 ? 4.905 -6.362 7.156 1.00 98.56 80 THR A CA 1
ATOM 657 C C . THR A 1 80 ? 5.316 -5.048 7.811 1.00 98.56 80 THR A C 1
ATOM 659 O O . THR A 1 80 ? 6.351 -4.964 8.473 1.00 98.56 80 THR A O 1
ATOM 662 N N . PHE A 1 81 ? 4.461 -4.036 7.703 1.00 98.44 81 PHE A N 1
ATOM 663 C CA . PHE A 1 81 ? 4.586 -2.759 8.394 1.00 98.44 81 PHE A CA 1
ATOM 664 C C . PHE A 1 81 ? 3.475 -2.616 9.429 1.00 98.44 81 PHE A C 1
ATOM 666 O O . PHE A 1 81 ? 2.311 -2.904 9.158 1.00 98.44 81 PHE A O 1
ATOM 673 N N . ARG A 1 82 ? 3.844 -2.151 10.623 1.00 97.31 82 ARG A N 1
ATOM 674 C CA . ARG A 1 82 ? 2.928 -1.927 11.741 1.00 97.31 82 ARG A CA 1
ATOM 675 C C . ARG A 1 82 ? 2.930 -0.447 12.103 1.00 97.31 82 ARG A C 1
ATOM 677 O O . ARG A 1 82 ? 4.001 0.137 12.269 1.00 97.31 82 ARG A O 1
ATOM 684 N N . PHE A 1 83 ? 1.746 0.141 12.216 1.00 96.50 83 PHE A N 1
ATOM 685 C CA . PHE A 1 83 ? 1.552 1.553 12.532 1.00 96.50 83 PHE A CA 1
ATOM 686 C C . PHE A 1 83 ? 0.642 1.680 13.747 1.00 96.50 83 PHE A C 1
ATOM 688 O O . PHE A 1 83 ? -0.509 1.260 13.680 1.00 96.50 83 PHE A O 1
ATOM 695 N N . SER A 1 84 ? 1.146 2.252 14.839 1.00 95.50 84 SER A N 1
ATOM 696 C CA . SER A 1 84 ? 0.339 2.567 16.025 1.00 95.50 84 SER A CA 1
ATOM 697 C C . SER A 1 84 ? -0.480 3.835 15.760 1.00 95.50 84 SER A C 1
ATOM 699 O O . SER A 1 84 ? -0.067 4.938 16.108 1.00 95.50 84 SER A O 1
ATOM 701 N N . LEU A 1 85 ? -1.579 3.678 15.022 1.00 94.44 85 LEU A N 1
ATOM 702 C CA . LEU A 1 85 ? -2.544 4.720 14.673 1.00 94.44 85 LEU A CA 1
ATOM 703 C C . LEU A 1 85 ? -3.904 4.093 14.371 1.00 94.44 85 LEU A C 1
ATOM 705 O O . LEU A 1 85 ? -3.980 2.944 13.925 1.00 94.44 85 LEU A O 1
ATOM 709 N N . SER A 1 86 ? -4.965 4.883 14.532 1.00 94.00 86 SER A N 1
ATOM 710 C CA . SER A 1 86 ? -6.290 4.490 14.058 1.00 94.00 86 SER A CA 1
ATOM 711 C C . SER A 1 86 ? -6.361 4.576 12.529 1.00 94.00 86 SER A C 1
ATOM 713 O O . SER A 1 86 ? -6.028 5.627 11.972 1.00 94.00 86 SER A O 1
ATOM 715 N N . PRO A 1 87 ? -6.807 3.516 11.822 1.00 95.38 87 PRO A N 1
ATOM 716 C CA . PRO A 1 87 ? -7.009 3.565 10.374 1.00 95.38 87 PRO A CA 1
ATOM 717 C C . PRO A 1 87 ? -8.003 4.646 9.932 1.00 95.38 87 PRO A C 1
ATOM 719 O O . PRO A 1 87 ? -7.922 5.107 8.795 1.00 95.38 87 PRO A O 1
ATOM 722 N N . ALA A 1 88 ? -8.926 5.037 10.817 1.00 94.75 88 ALA A N 1
ATOM 723 C CA . ALA A 1 88 ? -9.971 5.999 10.508 1.00 94.75 88 ALA A CA 1
ATOM 724 C C . ALA A 1 88 ? -9.384 7.363 10.111 1.00 94.75 88 ALA A C 1
ATOM 726 O O . ALA A 1 88 ? -8.430 7.846 10.729 1.00 94.75 88 ALA A O 1
ATOM 727 N N . GLY A 1 89 ? -9.939 7.982 9.068 1.00 96.38 89 GLY A N 1
ATOM 728 C CA . GLY A 1 89 ? -9.491 9.290 8.578 1.00 96.38 89 GLY A CA 1
ATOM 729 C C . GLY A 1 89 ? -8.133 9.270 7.866 1.00 96.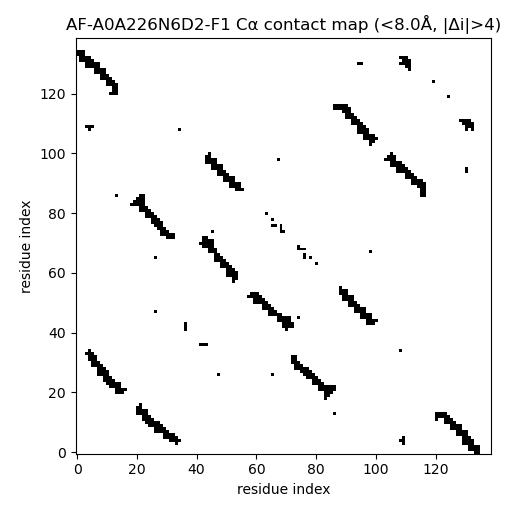38 89 GLY A C 1
ATOM 730 O O . GLY A 1 89 ? -7.506 10.322 7.693 1.00 96.38 89 GLY A O 1
ATOM 731 N N . HIS A 1 90 ? -7.672 8.090 7.439 1.00 98.38 90 HIS A N 1
ATOM 732 C CA . HIS A 1 90 ? -6.423 7.913 6.707 1.00 98.38 90 HIS A CA 1
ATOM 733 C C . HIS A 1 90 ? -6.615 7.120 5.409 1.00 98.38 90 HIS A C 1
ATOM 735 O O . HIS A 1 90 ? -7.507 6.283 5.258 1.00 98.38 90 HIS A O 1
ATOM 741 N N . PHE A 1 91 ? -5.714 7.345 4.458 1.00 98.56 91 PHE A N 1
ATOM 742 C CA . PHE A 1 91 ? -5.544 6.477 3.299 1.00 98.56 91 PHE A CA 1
ATOM 743 C C . PHE A 1 91 ? -4.074 6.110 3.113 1.00 98.56 91 PHE A C 1
ATOM 745 O O . PHE A 1 91 ? -3.166 6.813 3.567 1.00 98.56 91 PHE A O 1
ATOM 752 N N . LEU A 1 92 ? -3.834 4.993 2.433 1.00 98.56 92 LEU A N 1
ATOM 753 C CA . LEU A 1 92 ? -2.497 4.573 2.035 1.00 98.56 92 LEU A CA 1
ATOM 754 C C . LEU A 1 92 ? -2.208 5.050 0.616 1.00 98.56 92 LEU A C 1
ATOM 756 O O . LEU A 1 92 ? -3.000 4.788 -0.288 1.00 98.56 92 LEU A O 1
ATOM 760 N N . GLN A 1 93 ? -1.061 5.699 0.416 1.00 98.50 93 GLN A N 1
ATOM 761 C CA . GLN A 1 93 ? -0.487 5.932 -0.909 1.00 98.50 93 GLN A CA 1
ATOM 762 C C . GLN A 1 93 ? 0.655 4.934 -1.124 1.00 98.50 93 GLN A C 1
ATOM 764 O O . GLN A 1 93 ? 1.672 4.973 -0.424 1.00 98.50 93 GLN A O 1
ATOM 769 N N . ILE A 1 94 ? 0.482 4.040 -2.091 1.00 98.50 94 ILE A N 1
ATOM 770 C CA . ILE A 1 94 ? 1.414 2.967 -2.439 1.00 98.50 94 ILE A CA 1
ATOM 771 C C . ILE A 1 94 ? 2.083 3.322 -3.756 1.00 98.50 94 ILE A C 1
ATOM 773 O O . ILE A 1 94 ? 1.385 3.575 -4.727 1.00 98.50 94 ILE A O 1
ATOM 777 N N . LEU A 1 95 ? 3.412 3.345 -3.814 1.00 98.00 95 LEU A N 1
ATOM 778 C CA . LEU A 1 95 ? 4.157 3.665 -5.032 1.00 98.00 95 LEU A CA 1
ATOM 779 C C . LEU A 1 95 ? 5.132 2.533 -5.330 1.00 98.00 95 LEU A C 1
ATOM 781 O O . LEU A 1 95 ? 6.048 2.291 -4.541 1.00 98.00 95 LEU A O 1
ATOM 785 N N . LEU A 1 96 ? 4.987 1.891 -6.485 1.00 96.69 96 LEU A N 1
ATOM 786 C CA . LEU A 1 96 ? 5.997 0.983 -7.014 1.00 96.69 96 LEU A CA 1
ATOM 787 C C . LEU A 1 96 ? 7.076 1.799 -7.730 1.00 96.69 96 LEU A C 1
ATOM 789 O O . LEU A 1 96 ? 6.779 2.599 -8.618 1.00 96.69 96 LEU A O 1
ATOM 793 N N . VAL A 1 97 ? 8.335 1.612 -7.342 1.00 94.75 97 VAL A N 1
ATOM 794 C CA . VAL A 1 97 ? 9.453 2.429 -7.818 1.00 94.75 97 VAL A CA 1
ATOM 795 C C . VAL A 1 97 ? 10.567 1.543 -8.357 1.00 94.75 97 VAL A C 1
ATOM 797 O O . VAL A 1 97 ? 11.021 0.623 -7.678 1.00 94.75 97 VAL A O 1
ATOM 800 N N . SER A 1 98 ? 11.057 1.884 -9.548 1.00 91.75 98 SER A N 1
ATOM 801 C CA . SER A 1 98 ? 12.309 1.357 -10.079 1.00 91.75 98 SER A CA 1
ATOM 802 C C . SER A 1 98 ? 13.499 2.060 -9.426 1.00 91.75 98 SER A C 1
ATOM 804 O O . SER A 1 98 ? 13.620 3.291 -9.434 1.00 91.75 98 SER A O 1
ATOM 806 N N . ASN A 1 99 ? 14.381 1.270 -8.829 1.00 86.00 99 ASN A N 1
ATOM 807 C CA . ASN A 1 99 ? 15.668 1.683 -8.311 1.00 86.00 99 ASN A CA 1
ATOM 808 C C . ASN A 1 99 ? 16.714 1.527 -9.419 1.00 86.00 99 AS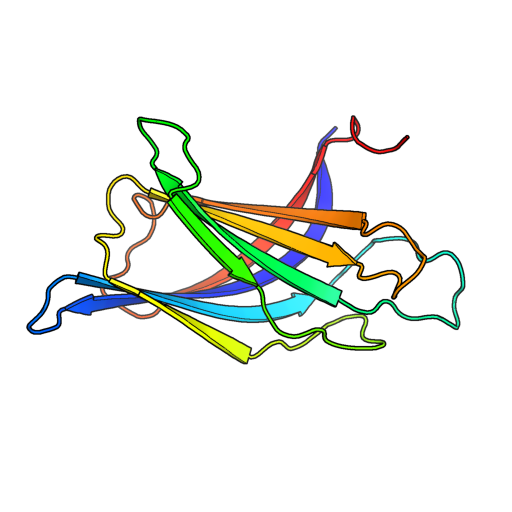N A C 1
ATOM 810 O O . ASN A 1 99 ? 17.336 0.484 -9.528 1.00 86.00 99 ASN A O 1
ATOM 814 N N . GLY A 1 100 ? 16.963 2.561 -10.221 1.00 75.75 100 GLY A N 1
ATOM 815 C CA . GLY A 1 100 ? 17.983 2.492 -11.280 1.00 75.75 100 GLY A CA 1
ATOM 816 C C . GLY A 1 100 ? 19.446 2.388 -10.785 1.00 75.75 100 GLY A C 1
ATOM 817 O O . GLY A 1 100 ? 20.381 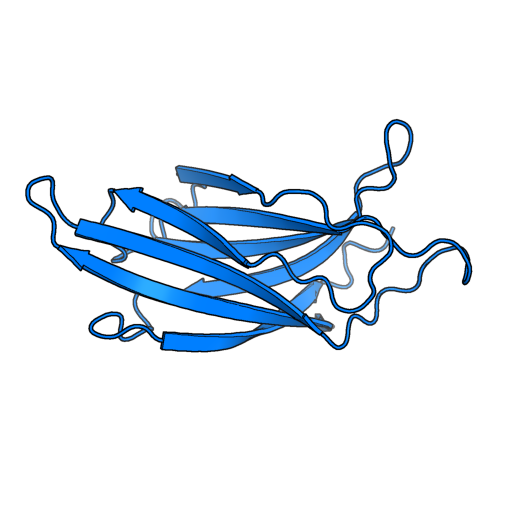2.646 -11.535 1.00 75.75 100 GLY A O 1
ATOM 818 N N . GLY A 1 101 ? 19.682 2.050 -9.516 1.00 73.94 101 GLY A N 1
ATOM 819 C CA . GLY A 1 101 ? 21.014 1.986 -8.920 1.00 73.94 101 GLY A CA 1
ATOM 820 C C . GLY A 1 101 ? 21.531 3.333 -8.405 1.00 73.94 101 GLY A C 1
ATOM 821 O O . GLY A 1 101 ? 20.782 4.297 -8.232 1.00 73.94 101 GLY A O 1
ATOM 822 N N . LYS A 1 102 ? 22.833 3.382 -8.093 1.00 71.38 102 LYS A N 1
ATOM 823 C CA . LYS A 1 102 ? 23.480 4.522 -7.413 1.00 71.38 102 LYS A CA 1
ATOM 824 C C . LYS A 1 102 ? 23.472 5.807 -8.251 1.00 71.38 102 LYS A C 1
ATOM 826 O O . LYS A 1 102 ? 23.362 6.886 -7.680 1.00 71.38 102 LYS A O 1
ATOM 831 N N . PHE A 1 103 ? 23.551 5.679 -9.576 1.00 71.56 103 PHE A N 1
ATOM 832 C CA . PHE A 1 103 ? 23.760 6.803 -10.495 1.00 71.56 103 PHE A CA 1
ATOM 833 C C . PHE A 1 103 ? 22.564 7.114 -11.400 1.00 71.56 103 PHE A C 1
ATOM 835 O O . PHE A 1 103 ? 22.559 8.147 -12.060 1.00 71.56 103 PHE A O 1
ATOM 842 N N . MET A 1 104 ? 21.530 6.268 -11.419 1.00 74.75 104 MET A N 1
ATOM 843 C CA . MET A 1 104 ? 20.338 6.529 -12.226 1.00 74.75 104 MET A CA 1
ATOM 844 C C . MET A 1 104 ? 19.196 7.074 -11.372 1.00 74.75 104 MET A C 1
ATOM 846 O O . MET A 1 104 ? 19.033 6.752 -10.188 1.00 74.75 104 MET A O 1
ATOM 850 N N . LYS A 1 105 ? 18.350 7.884 -12.010 1.00 81.94 105 LYS A N 1
ATOM 851 C CA . LYS A 1 105 ? 17.137 8.420 -11.397 1.00 81.94 105 LYS A CA 1
ATOM 852 C C . LYS A 1 105 ? 16.197 7.277 -11.003 1.00 81.94 105 LYS A C 1
ATOM 854 O O . LYS A 1 105 ? 16.020 6.304 -11.730 1.00 81.94 105 LYS A O 1
ATOM 859 N N . LYS A 1 106 ? 15.576 7.420 -9.834 1.00 89.62 106 LYS A N 1
ATOM 860 C CA . LYS A 1 106 ? 14.497 6.533 -9.386 1.00 89.62 106 LYS A CA 1
ATOM 861 C C . LYS A 1 106 ? 13.233 6.891 -10.156 1.00 89.62 106 LYS A C 1
ATOM 863 O O . LYS A 1 106 ? 12.847 8.061 -10.148 1.00 89.62 106 LYS A O 1
ATOM 868 N N . THR A 1 107 ? 12.578 5.901 -10.746 1.00 90.44 107 THR A N 1
ATOM 869 C CA . THR A 1 107 ? 11.400 6.123 -11.594 1.00 90.44 107 THR A CA 1
ATOM 870 C C . THR A 1 107 ? 10.157 5.550 -10.933 1.00 90.44 107 THR A C 1
ATOM 872 O O . THR A 1 107 ? 10.154 4.394 -10.510 1.00 90.44 107 THR A O 1
ATOM 875 N N . LEU A 1 108 ? 9.102 6.359 -10.821 1.00 93.12 108 LEU A N 1
ATOM 876 C CA . LEU A 1 108 ? 7.782 5.876 -10.428 1.00 93.12 108 LEU A CA 1
ATOM 877 C C . LEU A 1 108 ? 7.230 5.006 -11.558 1.00 93.12 108 LEU A C 1
ATOM 879 O O . LEU A 1 108 ? 7.111 5.474 -12.685 1.00 93.12 108 LEU A O 1
ATOM 883 N N . ILE A 1 109 ? 6.907 3.753 -11.251 1.00 93.12 109 ILE A N 1
ATOM 884 C CA . ILE A 1 109 ? 6.260 2.849 -12.206 1.00 93.12 109 ILE A CA 1
ATOM 885 C C . ILE A 1 109 ? 4.750 3.051 -12.166 1.00 93.12 109 ILE A C 1
ATOM 887 O O . ILE A 1 109 ? 4.117 3.157 -13.207 1.00 93.12 109 ILE A O 1
ATOM 891 N N . GLY A 1 110 ? 4.179 3.117 -10.967 1.00 95.69 110 GLY A N 1
ATOM 892 C CA . GLY A 1 110 ? 2.758 3.348 -10.770 1.00 95.69 110 GLY A CA 1
ATOM 893 C C . GLY A 1 110 ? 2.415 3.444 -9.294 1.00 95.69 110 GLY A C 1
ATOM 894 O O . GLY A 1 110 ? 3.220 3.086 -8.427 1.00 95.69 110 GLY A O 1
ATOM 895 N N . GLU A 1 111 ? 1.217 3.932 -9.014 1.00 97.69 111 GLU A N 1
ATOM 896 C CA . GLU A 1 111 ? 0.724 4.146 -7.664 1.00 97.69 111 GLU A CA 1
ATOM 897 C C . GLU A 1 111 ? -0.690 3.604 -7.453 1.00 97.69 111 GLU A C 1
ATOM 899 O O . GLU A 1 111 ? -1.481 3.483 -8.385 1.00 97.69 111 GLU A O 1
ATOM 904 N N . ALA A 1 112 ? -1.003 3.264 -6.209 1.00 98.06 112 ALA A N 1
ATOM 905 C CA . ALA A 1 112 ? -2.325 2.846 -5.777 1.00 98.06 112 ALA A CA 1
ATOM 906 C C . ALA A 1 112 ? -2.715 3.595 -4.502 1.00 98.06 112 ALA A C 1
ATOM 908 O O . ALA A 1 112 ? -1.871 3.906 -3.657 1.00 98.06 112 ALA A O 1
ATOM 909 N N . TYR A 1 113 ? -4.012 3.847 -4.359 1.00 97.81 113 TYR A N 1
ATOM 910 C CA . TYR A 1 113 ? -4.593 4.514 -3.201 1.00 97.81 113 TYR A CA 1
ATOM 911 C C . TYR A 1 113 ? -5.583 3.578 -2.521 1.00 97.81 113 TYR A C 1
ATOM 913 O O . TYR A 1 113 ? -6.448 3.005 -3.186 1.00 97.81 113 TYR A O 1
ATOM 921 N N . ILE A 1 114 ? -5.471 3.432 -1.201 1.00 98.06 114 ILE A N 1
ATOM 922 C CA . ILE A 1 114 ? -6.385 2.604 -0.409 1.00 98.06 114 ILE A CA 1
ATOM 923 C C . ILE A 1 114 ? -6.978 3.451 0.708 1.00 98.06 114 ILE A C 1
ATOM 925 O O . ILE A 1 114 ? -6.293 3.788 1.671 1.00 98.06 114 ILE A O 1
ATOM 929 N N . TRP A 1 115 ? -8.255 3.790 0.567 1.00 97.62 115 TRP A N 1
ATOM 930 C CA . TRP A 1 115 ? -9.026 4.523 1.568 1.00 97.62 115 TRP A CA 1
ATOM 931 C C . TRP A 1 115 ? -9.396 3.582 2.708 1.00 97.62 115 TRP A C 1
ATOM 933 O O . TRP A 1 115 ? -10.204 2.678 2.501 1.00 97.62 115 TRP A O 1
ATOM 943 N N . LEU A 1 116 ? -8.807 3.770 3.890 1.00 97.06 116 LEU A N 1
ATOM 944 C CA . LEU A 1 116 ? -8.975 2.818 4.992 1.00 97.06 116 LEU A CA 1
ATOM 945 C C . LEU A 1 116 ? -10.400 2.837 5.558 1.00 97.06 116 LEU A C 1
ATOM 947 O O . LEU A 1 116 ? -10.891 1.791 5.966 1.00 97.06 116 LEU A O 1
ATOM 951 N N . ASP A 1 117 ? -11.103 3.970 5.462 1.00 93.56 117 ASP A N 1
ATOM 952 C CA . ASP A 1 117 ? -12.522 4.094 5.838 1.00 93.56 117 ASP A CA 1
ATOM 953 C C . ASP A 1 117 ? -13.464 3.257 4.951 1.00 93.56 117 ASP A C 1
ATOM 955 O O . ASP A 1 117 ? -14.606 2.994 5.319 1.00 93.56 117 ASP A O 1
ATOM 959 N N . LYS A 1 118 ? -13.002 2.830 3.767 1.00 93.56 118 LYS A N 1
ATOM 960 C CA . LYS A 1 118 ? -13.777 2.012 2.816 1.00 93.56 118 LYS A CA 1
ATOM 961 C C . LYS A 1 118 ? -13.447 0.521 2.903 1.00 93.56 118 LYS A C 1
ATOM 963 O O . LYS A 1 118 ? -13.861 -0.247 2.037 1.00 93.56 118 LYS A O 1
ATOM 968 N N . VAL A 1 119 ? -12.669 0.113 3.902 1.00 94.19 119 VAL A N 1
ATOM 969 C CA . VAL A 1 119 ? -12.190 -1.259 4.064 1.00 94.19 119 VAL A CA 1
ATOM 970 C C . VAL A 1 119 ? -12.667 -1.810 5.402 1.00 94.19 119 VAL A C 1
ATOM 972 O O . VAL A 1 119 ? -12.410 -1.221 6.449 1.00 94.19 119 VAL A O 1
ATOM 975 N N . ASP A 1 120 ? -13.303 -2.983 5.392 1.00 93.62 120 ASP A N 1
ATOM 976 C CA . ASP A 1 120 ? -13.574 -3.710 6.633 1.00 93.62 120 ASP A CA 1
ATOM 977 C C . ASP A 1 120 ? -12.289 -4.376 7.150 1.00 93.62 120 ASP A C 1
ATOM 979 O O . ASP A 1 120 ? -11.845 -5.407 6.644 1.00 93.62 120 ASP A O 1
ATOM 983 N N . LEU A 1 121 ? -11.680 -3.760 8.165 1.00 95.06 121 LEU A N 1
ATOM 984 C CA . LEU A 1 121 ? -10.435 -4.209 8.792 1.00 95.06 121 LEU A CA 1
ATOM 985 C C . LEU A 1 121 ? -10.650 -5.099 10.029 1.00 95.06 121 LEU A C 1
ATOM 987 O O . LEU A 1 121 ? -9.679 -5.390 10.733 1.00 95.06 121 LEU A O 1
ATOM 991 N N . ARG A 1 122 ? -11.891 -5.533 10.320 1.00 89.25 122 ARG A N 1
ATOM 992 C CA . ARG A 1 122 ? -12.193 -6.448 11.445 1.00 89.25 122 ARG A CA 1
ATOM 993 C C . ARG A 1 122 ? -11.510 -7.804 11.281 1.00 89.25 122 ARG A C 1
ATOM 995 O O . ARG A 1 122 ? -11.160 -8.450 12.265 1.00 89.25 122 ARG A O 1
ATOM 1002 N N . LYS A 1 123 ? -11.319 -8.234 10.033 1.00 91.75 123 LYS A N 1
ATOM 1003 C CA . LYS A 1 123 ? -10.551 -9.424 9.659 1.00 91.75 123 LYS A CA 1
ATOM 1004 C C . LYS A 1 123 ? -9.406 -9.019 8.738 1.00 91.75 123 LYS A C 1
ATOM 1006 O O . LYS A 1 123 ? -9.423 -7.950 8.135 1.00 91.75 123 LYS A O 1
ATOM 1011 N N . ARG A 1 124 ? -8.404 -9.894 8.624 1.00 96.69 124 ARG A N 1
ATOM 1012 C CA . ARG A 1 124 ? -7.340 -9.723 7.632 1.00 96.69 124 ARG A CA 1
ATOM 1013 C C . ARG A 1 124 ? -7.946 -9.840 6.236 1.00 96.69 124 ARG A C 1
ATOM 1015 O O . ARG A 1 124 ? -8.469 -10.896 5.889 1.00 96.69 124 ARG A O 1
ATOM 1022 N N . ILE A 1 125 ? -7.831 -8.783 5.444 1.00 97.56 125 ILE A N 1
ATOM 1023 C CA . ILE A 1 125 ? -8.220 -8.781 4.033 1.00 97.56 125 ILE A CA 1
ATOM 1024 C C . ILE A 1 125 ? -6.978 -8.852 3.151 1.00 97.56 125 ILE A C 1
ATOM 1026 O O . ILE A 1 125 ? -5.925 -8.349 3.534 1.00 97.56 125 ILE A O 1
ATOM 1030 N N . VAL A 1 126 ? -7.090 -9.479 1.980 1.00 98.25 126 VAL A N 1
ATOM 1031 C CA . VAL A 1 126 ? -5.990 -9.609 1.017 1.00 98.25 126 VAL A CA 1
ATOM 1032 C C . VAL A 1 126 ? -6.528 -9.351 -0.377 1.00 98.25 126 VAL A C 1
ATOM 1034 O O . VAL A 1 126 ? -7.304 -10.156 -0.879 1.00 98.25 126 VAL A O 1
ATOM 1037 N N . ASN A 1 127 ? -6.103 -8.262 -1.011 1.00 98.00 127 ASN A N 1
ATOM 1038 C CA . ASN A 1 127 ? -6.649 -7.843 -2.299 1.00 98.00 127 ASN A CA 1
ATOM 1039 C C . ASN A 1 127 ? -5.561 -7.395 -3.274 1.00 98.00 127 ASN A C 1
ATOM 1041 O O . ASN A 1 127 ? -4.471 -6.975 -2.880 1.00 98.00 127 ASN A O 1
ATOM 1045 N N . TRP A 1 128 ? -5.885 -7.489 -4.564 1.00 98.31 128 TRP A N 1
ATOM 1046 C CA . TRP A 1 128 ? -5.111 -6.886 -5.642 1.00 98.31 128 TRP A CA 1
ATOM 1047 C C . TRP A 1 128 ? -5.579 -5.452 -5.886 1.00 98.31 128 TRP A C 1
ATOM 1049 O O . TRP A 1 128 ? -6.777 -5.181 -5.959 1.00 98.31 128 TRP A O 1
ATOM 1059 N N . HIS A 1 129 ? -4.624 -4.543 -6.051 1.00 98.12 129 HIS A N 1
ATOM 1060 C CA . HIS A 1 129 ? -4.858 -3.137 -6.353 1.00 98.12 129 HIS A CA 1
ATOM 1061 C C . HIS A 1 129 ? -4.138 -2.766 -7.646 1.00 98.12 129 HIS A C 1
ATOM 1063 O O . HIS A 1 129 ? -2.953 -3.056 -7.805 1.00 98.12 129 HIS A O 1
ATOM 1069 N N . LYS A 1 130 ? -4.840 -2.099 -8.565 1.00 97.69 130 LYS A N 1
ATOM 1070 C CA . LYS A 1 130 ? -4.240 -1.610 -9.810 1.00 97.69 130 LYS A CA 1
ATOM 1071 C C . LYS A 1 130 ? -3.247 -0.492 -9.500 1.00 97.69 130 LYS A C 1
ATOM 1073 O O . LYS A 1 130 ? -3.590 0.461 -8.804 1.00 97.69 130 LYS A O 1
ATOM 1078 N N . LEU A 1 131 ? -2.045 -0.606 -10.050 1.00 97.44 131 LEU A N 1
ATOM 1079 C CA . LEU A 1 131 ? -1.049 0.456 -10.079 1.00 97.44 131 LEU A CA 1
ATOM 1080 C C . LEU A 1 131 ? -1.337 1.342 -11.287 1.00 97.44 131 LEU A C 1
ATOM 1082 O O . LEU A 1 131 ? -1.384 0.864 -12.420 1.00 97.44 131 LEU A O 1
ATOM 1086 N N . LEU A 1 132 ? -1.547 2.625 -11.041 1.00 95.62 132 LEU A N 1
ATOM 1087 C CA . LEU A 1 132 ? -1.943 3.613 -12.031 1.00 95.62 132 LEU A CA 1
ATOM 1088 C C . LEU A 1 132 ? -0.847 4.665 -12.196 1.00 95.62 132 LEU A C 1
ATOM 1090 O O . LEU A 1 132 ? -0.134 4.977 -11.247 1.00 95.62 132 LEU A O 1
ATOM 1094 N N . VAL A 1 133 ? -0.721 5.241 -13.387 1.00 91.00 133 VAL A N 1
ATOM 1095 C CA . VAL A 1 133 ? 0.108 6.431 -13.611 1.00 91.00 133 VAL A CA 1
ATOM 1096 C C . VAL A 1 133 ? -0.669 7.456 -14.430 1.00 91.00 133 VAL A C 1
ATOM 1098 O O . VAL A 1 133 ? -1.397 7.104 -15.367 1.00 91.00 133 VAL A O 1
ATOM 1101 N N . SER A 1 134 ? -0.544 8.732 -14.060 1.00 78.75 134 SER A N 1
ATOM 1102 C CA . SER A 1 134 ? -1.043 9.831 -14.885 1.00 78.75 134 SER A CA 1
ATOM 1103 C C . SER A 1 134 ? -0.069 10.089 -16.030 1.00 78.75 134 SER A C 1
ATOM 1105 O O . SER A 1 134 ? 1.131 10.254 -15.809 1.00 78.75 134 SER A O 1
ATOM 1107 N N . SER A 1 135 ? -0.593 10.203 -17.250 1.00 58.28 135 SER A N 1
ATOM 1108 C CA . SER A 1 135 ? 0.175 10.482 -18.470 1.00 58.28 135 SER A CA 1
ATOM 1109 C C . SER A 1 135 ? 0.909 11.840 -18.479 1.00 58.28 135 SER A C 1
ATOM 1111 O O . SER A 1 135 ? 1.597 12.149 -19.440 1.00 58.28 135 SER A O 1
ATOM 1113 N N . THR A 1 136 ? 0.789 12.658 -17.428 1.00 52.34 136 THR A N 1
ATOM 1114 C CA . THR A 1 136 ? 1.500 13.940 -17.271 1.00 52.34 136 THR A CA 1
ATOM 1115 C C . THR A 1 136 ? 2.910 13.819 -16.674 1.00 52.34 136 THR A C 1
ATOM 1117 O O . THR A 1 136 ? 3.600 14.826 -16.572 1.00 52.34 136 THR A O 1
ATOM 1120 N N . GLN A 1 137 ? 3.359 12.620 -16.274 1.00 46.41 137 GLN A N 1
ATOM 1121 C CA . GLN A 1 137 ? 4.695 12.405 -15.681 1.00 46.41 137 GLN A CA 1
ATOM 1122 C C . GLN A 1 137 ? 5.698 11.696 -16.608 1.00 46.41 137 GLN A C 1
ATOM 1124 O O . GLN A 1 137 ? 6.820 11.409 -16.195 1.00 46.41 137 GLN A O 1
ATOM 1129 N N . THR A 1 138 ? 5.327 11.428 -17.860 1.00 38.94 138 THR A N 1
ATOM 1130 C CA . THR A 1 138 ? 6.254 10.974 -18.905 1.00 38.94 138 THR A CA 1
ATOM 1131 C C . THR A 1 138 ? 6.871 12.178 -19.610 1.00 38.94 138 THR A C 1
ATOM 1133 O O . THR A 1 138 ? 6.383 12.590 -20.656 1.00 38.94 138 THR A O 1
ATOM 1136 N N . HIS A 1 139 ? 7.924 12.742 -19.019 1.00 33.12 139 HIS A N 1
ATOM 1137 C CA . HIS A 1 139 ? 8.907 13.579 -19.708 1.00 33.12 139 HIS A CA 1
ATOM 1138 C C . HIS A 1 139 ? 10.311 13.196 -19.236 1.00 33.12 139 HIS A C 1
ATOM 1140 O O . HIS A 1 139 ? 10.529 13.121 -18.001 1.00 33.12 139 HIS A O 1
#

Mean predicted aligned error: 4.88 Å

Radius of gyration: 15.55 Å; Cα contacts (8 Å, |Δi|>4): 341; chains: 1; bounding box: 38×28×47 Å